Protein AF-A0A2C6WCS0-F1 (afdb_monomer_lite)

Organism: NCBI:txid1955013

Foldseek 3Di:
DVVVVLLVVLVVLLVVLVVVLVVLVVVLVVCVVVVPPDDRDSPSSVVSVVSNVVSVVVNVVVVVVD

Secondary structure (DSSP, 8-state):
-HHHHHHHHHHHHHHHHHHHHHHHHHHHHHHHHTT-SSPP-THHHHHHHHHHHHHHHHHHHHHHH-

pLDDT: mean 82.56, std 6.71, range [54.47, 90.38]

Sequence (66 aa):
MFLDILGYVFGIGFVVFGISALVLWLTEIYKIISKSDKKVSYKNSFYFTILAIVCVLPLIIMANVL

Structure (mmCIF, N/CA/C/O backbone):
data_AF-A0A2C6WCS0-F1
#
_entry.id   AF-A0A2C6WCS0-F1
#
loop_
_atom_site.group_PDB
_atom_site.id
_atom_site.type_symbol
_atom_site.label_atom_id
_atom_site.label_alt_id
_atom_site.label_comp_id
_atom_site.label_asym_id
_atom_site.label_entity_id
_atom_site.label_seq_id
_atom_site.pdbx_PDB_ins_code
_atom_site.Cartn_x
_atom_site.Cartn_y
_atom_site.Cartn_z
_atom_site.occupancy
_atom_site.B_iso_or_equiv
_atom_site.auth_seq_id
_atom_site.auth_comp_id
_atom_site.auth_asym_id
_atom_site.auth_atom_id
_atom_site.pdbx_PDB_model_num
ATOM 1 N N . MET A 1 1 ? 9.072 -6.063 -22.679 1.00 72.56 1 MET A N 1
ATOM 2 C CA . MET A 1 1 ? 8.393 -7.340 -22.353 1.00 72.56 1 MET A CA 1
ATOM 3 C C . MET A 1 1 ? 8.439 -7.676 -20.860 1.00 72.56 1 MET A C 1
ATOM 5 O O . MET A 1 1 ? 7.385 -7.732 -20.250 1.00 72.56 1 MET A O 1
ATOM 9 N N . PHE A 1 2 ? 9.613 -7.853 -20.230 1.00 79.81 2 PHE A N 1
ATOM 10 C CA . PHE A 1 2 ? 9.685 -8.061 -18.767 1.00 79.81 2 PHE A CA 1
ATOM 11 C C . PHE A 1 2 ? 9.255 -6.817 -17.967 1.00 79.81 2 PHE A C 1
ATOM 13 O O . PHE A 1 2 ? 8.472 -6.934 -17.029 1.00 79.81 2 PHE A O 1
ATOM 20 N N . LEU A 1 3 ? 9.700 -5.622 -18.386 1.00 78.31 3 LEU A N 1
ATOM 21 C CA . LEU A 1 3 ? 9.268 -4.353 -17.787 1.00 78.31 3 LEU A CA 1
ATOM 22 C C . LEU A 1 3 ? 7.756 -4.122 -17.918 1.00 78.31 3 LEU A C 1
ATOM 24 O O . LEU A 1 3 ? 7.144 -3.646 -16.973 1.00 78.31 3 LEU A O 1
ATOM 28 N N . ASP A 1 4 ? 7.149 -4.501 -19.047 1.00 82.25 4 ASP A N 1
ATOM 29 C CA . ASP A 1 4 ? 5.700 -4.365 -19.257 1.00 82.25 4 ASP A CA 1
ATOM 30 C C . ASP A 1 4 ? 4.902 -5.238 -18.286 1.00 82.25 4 ASP A C 1
ATOM 32 O O . ASP A 1 4 ? 3.916 -4.791 -17.707 1.00 82.25 4 ASP A O 1
ATOM 36 N N . ILE A 1 5 ? 5.355 -6.476 -18.059 1.00 86.81 5 ILE A N 1
ATOM 37 C CA . ILE A 1 5 ? 4.730 -7.393 -17.098 1.00 86.81 5 ILE A CA 1
ATOM 38 C C . ILE A 1 5 ? 4.888 -6.853 -15.673 1.00 86.81 5 ILE A C 1
ATOM 40 O O . ILE A 1 5 ? 3.915 -6.837 -14.919 1.00 86.81 5 ILE A O 1
ATOM 44 N N . LEU A 1 6 ? 6.082 -6.368 -15.307 1.00 85.56 6 LEU A N 1
ATOM 45 C CA . LEU A 1 6 ? 6.303 -5.734 -14.004 1.00 85.56 6 LEU A CA 1
ATOM 46 C C . LEU A 1 6 ? 5.392 -4.517 -13.822 1.00 85.56 6 LEU A C 1
ATOM 48 O O . LEU A 1 6 ? 4.708 -4.412 -12.806 1.00 85.56 6 LEU A O 1
ATOM 52 N N . GLY A 1 7 ? 5.351 -3.628 -14.814 1.00 84.94 7 GLY A N 1
ATOM 53 C CA . GLY A 1 7 ? 4.521 -2.429 -14.799 1.00 84.94 7 GLY A CA 1
ATOM 54 C C . GLY A 1 7 ? 3.035 -2.758 -14.669 1.00 84.94 7 GLY A C 1
ATOM 55 O O . GLY A 1 7 ? 2.328 -2.125 -13.889 1.00 84.94 7 GLY A O 1
ATOM 56 N N . TYR A 1 8 ? 2.565 -3.804 -15.345 1.00 87.12 8 TYR A N 1
ATOM 57 C CA . TYR A 1 8 ? 1.180 -4.256 -15.240 1.00 87.12 8 TYR A CA 1
ATOM 58 C C . TYR A 1 8 ? 0.840 -4.792 -13.841 1.00 87.12 8 TYR A C 1
ATOM 60 O O . TYR A 1 8 ? -0.166 -4.393 -13.250 1.00 87.12 8 TYR A O 1
ATOM 68 N N . VAL A 1 9 ? 1.696 -5.647 -13.271 1.00 88.44 9 VAL A N 1
ATOM 69 C CA . VAL A 1 9 ? 1.492 -6.218 -11.927 1.00 88.44 9 VAL A CA 1
ATOM 70 C C . VAL A 1 9 ? 1.535 -5.129 -10.854 1.00 88.44 9 VAL A C 1
ATOM 72 O O . VAL A 1 9 ? 0.653 -5.076 -9.994 1.00 88.44 9 VAL A O 1
ATOM 75 N N . PHE A 1 10 ? 2.514 -4.225 -10.920 1.00 87.38 10 PHE A N 1
ATOM 76 C CA . PHE A 1 10 ? 2.597 -3.094 -9.999 1.00 87.38 10 PHE A CA 1
ATOM 77 C C . PHE A 1 10 ? 1.444 -2.106 -10.188 1.00 87.38 10 PHE A C 1
ATOM 79 O O . PHE A 1 10 ? 0.949 -1.566 -9.199 1.00 87.38 10 PHE A O 1
ATOM 86 N N . GLY A 1 11 ? 0.974 -1.904 -11.422 1.00 86.25 11 GLY A N 1
ATOM 87 C CA . GLY A 1 11 ? -0.162 -1.038 -11.730 1.00 86.25 11 GLY A CA 1
ATOM 88 C C . GLY A 1 11 ? -1.460 -1.553 -11.112 1.00 86.25 11 GLY A C 1
ATOM 89 O O . GLY A 1 11 ? -2.138 -0.816 -10.397 1.00 86.25 11 GLY A O 1
ATOM 90 N N . ILE A 1 12 ? -1.773 -2.839 -11.305 1.00 90.00 12 ILE A N 1
ATOM 91 C CA . ILE A 1 12 ? -2.938 -3.470 -10.666 1.00 90.00 12 ILE A CA 1
ATOM 92 C C . ILE A 1 12 ? -2.789 -3.454 -9.145 1.00 90.00 12 ILE A C 1
ATOM 94 O O . ILE A 1 12 ? -3.739 -3.103 -8.445 1.00 90.00 12 ILE A O 1
ATOM 98 N N . GLY A 1 13 ? -1.600 -3.788 -8.633 1.00 87.31 13 GLY A N 1
ATOM 99 C CA . GLY A 1 13 ? -1.304 -3.732 -7.203 1.00 87.31 13 GLY A CA 1
ATOM 100 C C . GLY A 1 13 ? -1.602 -2.351 -6.622 1.00 87.31 13 GLY A C 1
ATOM 101 O O . GLY A 1 13 ? -2.357 -2.242 -5.659 1.00 87.31 13 GLY A O 1
ATOM 102 N N . PHE A 1 14 ? -1.102 -1.287 -7.251 1.00 88.50 14 PHE A N 1
ATOM 103 C CA . PHE A 1 14 ? -1.358 0.088 -6.827 1.00 88.50 14 PHE A CA 1
ATOM 104 C C . PHE A 1 14 ? -2.853 0.430 -6.805 1.00 88.50 14 PHE A C 1
ATOM 106 O O . PHE A 1 14 ? -3.332 0.980 -5.814 1.00 88.50 14 PHE A O 1
ATOM 113 N N . VAL A 1 15 ? -3.605 0.069 -7.849 1.00 89.19 15 VAL 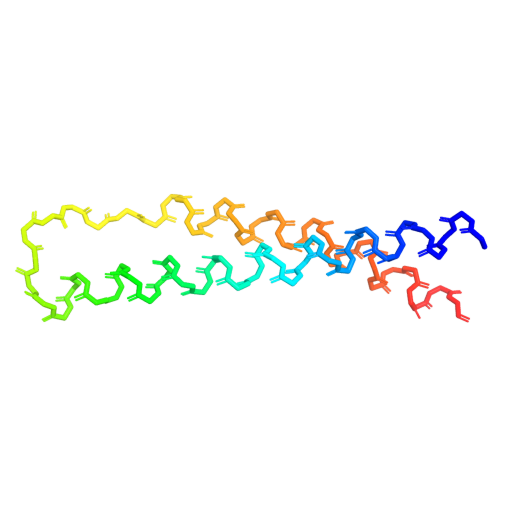A N 1
ATOM 114 C CA . VAL A 1 15 ? -5.052 0.337 -7.919 1.00 89.19 15 VAL A CA 1
ATOM 115 C C . VAL A 1 15 ? -5.802 -0.403 -6.807 1.00 89.19 15 VAL A C 1
ATOM 117 O O . VAL A 1 15 ? -6.585 0.206 -6.078 1.00 89.19 15 VAL A O 1
ATOM 120 N N . VAL A 1 16 ? -5.539 -1.699 -6.623 1.00 90.12 16 VAL A N 1
ATOM 121 C CA . VAL A 1 16 ? -6.224 -2.520 -5.612 1.00 90.12 16 VAL A CA 1
ATOM 122 C C . VAL A 1 16 ? -5.864 -2.071 -4.193 1.00 90.12 16 VAL A C 1
ATOM 124 O O . VAL A 1 16 ? -6.757 -1.899 -3.356 1.00 90.12 16 VAL A O 1
ATOM 127 N N . PHE A 1 17 ? -4.578 -1.840 -3.909 1.00 88.12 17 PHE A N 1
ATOM 128 C CA . PHE A 1 17 ? -4.129 -1.382 -2.592 1.00 88.12 17 PHE A CA 1
ATOM 129 C C . PHE A 1 17 ? -4.581 0.054 -2.299 1.00 88.12 17 PHE A C 1
ATOM 131 O O . PHE A 1 17 ? -5.001 0.334 -1.176 1.00 88.12 17 PHE A O 1
ATOM 138 N N . GLY A 1 18 ? -4.584 0.937 -3.300 1.00 85.94 18 GLY A N 1
ATOM 139 C CA . GLY A 1 18 ? -5.046 2.320 -3.177 1.00 85.94 18 GLY A CA 1
ATOM 140 C C . GLY A 1 18 ? -6.545 2.423 -2.890 1.00 85.94 18 GLY A C 1
ATOM 141 O O . GLY A 1 18 ? -6.945 3.101 -1.941 1.00 85.94 18 GLY A O 1
ATOM 142 N N . ILE A 1 19 ? -7.382 1.694 -3.639 1.00 88.75 19 ILE A N 1
ATOM 143 C CA . ILE A 1 19 ? -8.834 1.657 -3.392 1.00 88.75 19 ILE A CA 1
ATOM 144 C C . ILE A 1 19 ? -9.125 1.045 -2.015 1.00 88.75 19 ILE A C 1
ATOM 146 O O . ILE A 1 19 ? -9.927 1.588 -1.257 1.00 88.75 19 ILE A O 1
ATOM 150 N N . SER A 1 20 ? -8.438 -0.040 -1.644 1.00 86.44 20 SER A N 1
ATOM 151 C CA . SER A 1 20 ? -8.615 -0.681 -0.331 1.00 86.44 20 SER A CA 1
ATOM 152 C C . SER A 1 20 ? -8.235 0.249 0.827 1.00 86.44 20 SER A C 1
ATOM 154 O O . SER A 1 20 ? -8.949 0.308 1.831 1.00 86.44 20 SER A O 1
ATOM 156 N N . ALA A 1 21 ? -7.147 1.014 0.684 1.00 85.69 21 ALA A N 1
ATOM 157 C CA . ALA A 1 21 ? -6.733 2.011 1.668 1.00 85.69 21 ALA A CA 1
ATOM 158 C C . ALA A 1 21 ? -7.800 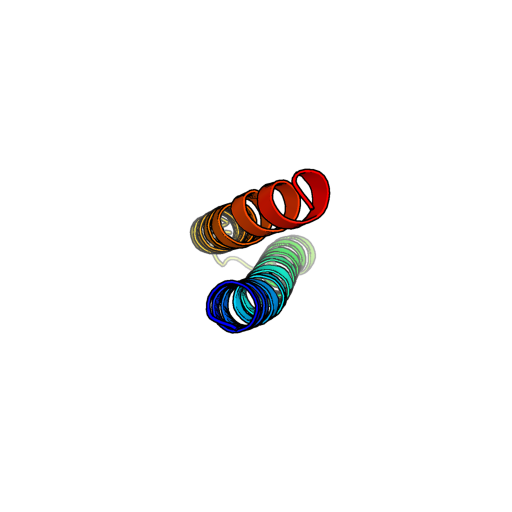3.100 1.854 1.00 85.69 21 ALA A C 1
ATOM 160 O O . ALA A 1 21 ? -8.139 3.422 2.998 1.00 85.69 21 ALA A O 1
ATOM 161 N N . LEU A 1 22 ? -8.363 3.610 0.749 1.00 86.56 22 LEU A N 1
ATOM 162 C CA . LEU A 1 22 ? -9.439 4.607 0.757 1.00 86.56 22 LEU A CA 1
ATOM 163 C C . LEU A 1 22 ? -10.715 4.078 1.416 1.00 86.56 22 LEU A C 1
ATOM 165 O O . LEU A 1 22 ? -11.286 4.755 2.267 1.00 86.56 22 LEU A O 1
ATOM 169 N N . VAL A 1 23 ? -11.149 2.864 1.069 1.00 87.06 23 VAL A N 1
ATOM 170 C CA . VAL A 1 23 ? -12.356 2.251 1.648 1.00 87.06 23 VAL A CA 1
ATOM 171 C C . VAL A 1 23 ? -12.193 2.028 3.152 1.00 87.06 23 VAL A C 1
ATOM 173 O O . VAL A 1 23 ? -13.097 2.351 3.926 1.00 87.06 23 VAL A O 1
ATOM 176 N N . LEU A 1 24 ? -11.035 1.530 3.597 1.00 86.50 24 LEU A N 1
ATOM 177 C CA . LEU A 1 24 ? -10.747 1.369 5.025 1.00 86.50 24 LEU A CA 1
ATOM 178 C C . LEU A 1 24 ? -10.738 2.717 5.750 1.00 86.50 24 LEU A C 1
ATOM 180 O O . LEU A 1 24 ? -11.318 2.828 6.828 1.00 86.50 24 LEU A O 1
ATOM 184 N N . TRP A 1 25 ? -10.145 3.749 5.152 1.00 83.44 25 TRP A N 1
ATOM 185 C CA . TRP A 1 25 ? -10.145 5.092 5.728 1.00 83.44 25 TRP A CA 1
ATOM 186 C C . TRP A 1 25 ? -11.568 5.656 5.844 1.00 83.44 25 TRP A C 1
ATOM 188 O O . TRP A 1 25 ? -11.965 6.100 6.922 1.00 83.44 25 TRP A O 1
ATOM 198 N N . LEU A 1 26 ? -12.378 5.552 4.788 1.00 85.19 26 LEU A N 1
ATOM 199 C CA . LEU A 1 26 ? -13.790 5.949 4.803 1.00 85.19 26 LEU A CA 1
ATOM 200 C C . LEU A 1 26 ? -14.584 5.202 5.880 1.00 85.19 26 LEU A C 1
ATOM 202 O O . LEU A 1 26 ? -15.407 5.804 6.563 1.00 85.19 26 LEU A O 1
ATOM 206 N N . THR A 1 27 ? -14.306 3.913 6.074 1.00 84.94 27 THR A N 1
ATOM 207 C CA . THR A 1 27 ? -14.960 3.095 7.105 1.00 84.94 27 THR A CA 1
ATOM 208 C C . THR A 1 27 ? -14.612 3.583 8.513 1.00 84.94 27 THR A C 1
ATOM 210 O O . THR A 1 27 ? -15.485 3.667 9.376 1.00 84.94 27 THR A O 1
ATOM 213 N N . GLU A 1 28 ? -13.350 3.935 8.760 1.00 82.88 28 GLU A N 1
ATOM 214 C CA . GLU A 1 28 ? -12.918 4.490 10.047 1.00 82.88 28 GLU A CA 1
ATOM 215 C C . GLU A 1 28 ? -13.497 5.898 10.288 1.00 82.88 28 GLU A C 1
ATOM 217 O O . GLU A 1 28 ? -13.985 6.171 11.385 1.00 82.88 28 GLU A O 1
ATOM 222 N N . ILE A 1 29 ? -13.558 6.757 9.262 1.00 84.44 29 ILE A N 1
ATOM 223 C CA . ILE A 1 29 ? -14.242 8.064 9.336 1.00 84.44 29 ILE A CA 1
ATOM 224 C C . ILE A 1 29 ? -15.732 7.870 9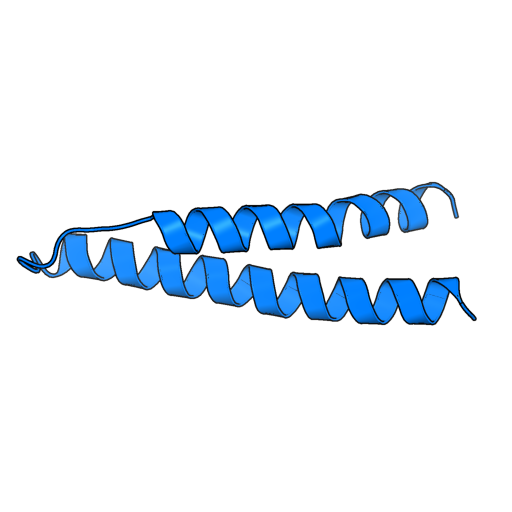.639 1.00 84.44 29 ILE A C 1
ATOM 226 O O . ILE A 1 29 ? -16.292 8.558 10.494 1.00 84.44 29 ILE A O 1
ATOM 230 N N . TYR A 1 30 ? -16.376 6.898 8.991 1.00 84.25 30 TYR A N 1
ATOM 231 C CA . TYR A 1 30 ? -17.781 6.590 9.225 1.00 84.25 30 TYR A CA 1
ATOM 232 C C . TYR A 1 30 ? -18.034 6.134 10.666 1.00 84.25 30 TYR A C 1
ATOM 234 O O . TYR A 1 30 ? -19.012 6.565 11.269 1.00 84.25 30 TYR A O 1
ATOM 242 N N . LYS A 1 31 ? -17.141 5.333 11.269 1.00 82.62 31 LYS A N 1
ATOM 243 C CA . LYS A 1 31 ? -17.245 4.960 12.694 1.00 82.62 31 LYS A CA 1
ATOM 244 C C . LYS A 1 31 ? -17.196 6.177 13.621 1.00 82.62 31 LYS A C 1
ATOM 246 O O . LYS A 1 31 ? -17.952 6.210 14.592 1.00 82.62 31 LYS A O 1
ATOM 251 N N . ILE A 1 32 ? -16.354 7.166 13.307 1.00 81.75 32 ILE A N 1
ATOM 252 C CA . ILE A 1 32 ? -16.255 8.426 14.061 1.00 81.75 32 ILE A CA 1
ATOM 253 C C . ILE A 1 32 ? -17.569 9.212 13.958 1.00 81.75 32 ILE A C 1
ATOM 255 O O . ILE A 1 32 ? -18.116 9.630 14.978 1.00 81.75 32 ILE A O 1
ATOM 259 N N . ILE A 1 33 ? -18.106 9.372 12.744 1.00 83.50 33 ILE A N 1
ATOM 260 C CA . ILE A 1 33 ? -19.356 10.114 12.499 1.00 83.50 33 ILE A CA 1
ATOM 261 C C . ILE A 1 33 ? -20.557 9.394 13.122 1.00 83.50 33 ILE A C 1
ATOM 263 O O . ILE A 1 33 ? -21.398 10.018 13.764 1.00 83.50 33 ILE A O 1
ATOM 267 N N . SER A 1 34 ? -20.612 8.070 12.988 1.00 84.56 34 SER A N 1
ATOM 268 C CA . SER A 1 34 ? -21.675 7.223 13.532 1.00 84.56 34 SER A CA 1
ATOM 269 C C . SER A 1 34 ? -21.634 7.112 15.064 1.00 84.56 34 SER A C 1
ATOM 271 O O . SER A 1 34 ? -22.462 6.386 15.616 1.00 84.56 34 SER A O 1
ATOM 273 N N . LYS A 1 35 ? -20.681 7.769 15.755 1.00 74.06 35 LYS A N 1
ATOM 274 C CA . LYS A 1 35 ? -20.412 7.596 17.197 1.00 74.06 35 LYS A CA 1
ATOM 275 C C . LYS A 1 35 ? -20.391 6.117 17.598 1.00 74.06 35 LYS A C 1
ATOM 277 O O . LYS A 1 35 ? -20.960 5.720 18.610 1.00 74.06 35 LYS A O 1
ATOM 282 N N . SER A 1 36 ? -19.784 5.281 16.760 1.00 69.94 36 SER A N 1
ATOM 283 C CA . SER A 1 36 ? -19.696 3.856 17.048 1.00 69.94 36 SER A CA 1
ATOM 284 C C . SER A 1 36 ? -18.733 3.644 18.217 1.00 69.94 36 SER A C 1
ATOM 286 O O . SER A 1 36 ? -17.585 4.070 18.142 1.00 69.94 36 SER A O 1
ATOM 288 N N . ASP A 1 37 ? -19.159 2.922 19.256 1.00 69.44 37 ASP A N 1
ATOM 289 C CA . ASP A 1 37 ? -18.314 2.498 20.392 1.00 69.44 37 ASP A CA 1
ATOM 290 C C . ASP A 1 37 ? -17.134 1.589 19.979 1.00 69.44 37 ASP A C 1
ATOM 292 O O . ASP A 1 37 ? -16.268 1.232 20.781 1.00 69.44 37 ASP A O 1
ATOM 296 N N . LYS A 1 38 ? -17.071 1.184 18.704 1.00 73.81 38 LYS A N 1
ATOM 297 C CA . LYS A 1 38 ? -15.963 0.393 18.172 1.00 73.81 38 LYS A CA 1
ATOM 298 C C . LYS A 1 38 ? -14.705 1.248 18.055 1.00 73.81 38 LYS A C 1
ATOM 300 O O . LYS A 1 38 ? -14.663 2.230 17.320 1.00 73.81 38 LYS A O 1
ATOM 305 N N . LYS A 1 39 ? -13.641 0.787 18.715 1.00 73.12 39 LYS A N 1
ATOM 306 C CA . LYS A 1 39 ? -12.303 1.387 18.683 1.00 73.12 39 LYS A CA 1
ATOM 307 C C . LYS A 1 39 ? -11.833 1.601 17.237 1.00 73.12 39 LYS A C 1
ATOM 309 O O . LYS A 1 39 ? -11.710 0.642 16.472 1.00 73.12 39 LYS A O 1
ATOM 314 N N . VAL A 1 40 ? -11.577 2.858 16.887 1.00 71.25 40 VAL A N 1
ATOM 315 C CA . VAL A 1 40 ? -11.064 3.263 15.574 1.00 71.25 40 VAL A CA 1
ATOM 316 C C . VAL A 1 40 ? -9.627 2.752 15.433 1.00 71.25 40 VAL A C 1
ATOM 318 O O . VAL A 1 40 ? -8.807 2.944 16.335 1.00 71.25 40 VAL A O 1
ATOM 321 N N . SER A 1 41 ? -9.314 2.063 14.338 1.00 73.19 41 SER A N 1
ATOM 322 C CA . SER A 1 41 ? -7.989 1.485 14.094 1.00 73.19 41 SER A CA 1
ATOM 323 C C . SER A 1 41 ? -7.546 1.709 12.654 1.00 73.19 41 SER A C 1
ATOM 325 O O . SER A 1 41 ? -7.901 0.973 11.737 1.00 73.19 41 SER A O 1
ATOM 327 N N . TYR A 1 42 ? -6.664 2.690 12.477 1.00 74.12 42 TYR A N 1
ATOM 328 C CA . TYR A 1 42 ? -6.060 3.021 11.186 1.00 74.12 42 TYR A CA 1
ATOM 329 C C . TYR A 1 42 ? -4.893 2.108 10.787 1.00 74.12 42 TYR A C 1
ATOM 331 O O . TYR A 1 42 ? -4.316 2.293 9.718 1.00 74.12 42 TYR A O 1
ATOM 339 N N . LYS A 1 43 ? -4.537 1.107 11.607 1.00 75.94 43 LYS A N 1
ATOM 340 C CA . LYS A 1 43 ? -3.364 0.249 11.359 1.00 75.94 43 LYS A CA 1
ATOM 341 C C . LYS A 1 43 ? -3.417 -0.438 9.993 1.00 75.94 43 LYS A C 1
ATOM 343 O O . LYS A 1 43 ? -2.422 -0.433 9.276 1.00 75.94 43 LYS A O 1
ATOM 348 N N . ASN A 1 44 ? -4.579 -0.969 9.610 1.00 75.88 44 ASN A N 1
ATOM 349 C CA . ASN A 1 44 ? -4.732 -1.629 8.314 1.00 75.88 44 ASN A CA 1
ATOM 350 C C . ASN A 1 44 ? -4.664 -0.618 7.163 1.00 75.88 44 ASN A C 1
ATOM 352 O O . ASN A 1 44 ? -3.936 -0.853 6.207 1.00 75.88 44 ASN A O 1
ATOM 356 N N . SER A 1 45 ? -5.348 0.527 7.267 1.00 81.38 45 SER A N 1
ATOM 357 C CA . SER A 1 45 ? -5.293 1.578 6.236 1.00 81.38 45 SER A CA 1
ATOM 358 C C . SER A 1 45 ? -3.861 2.088 6.013 1.00 81.38 45 SER A C 1
ATOM 360 O O . SER A 1 45 ? -3.435 2.252 4.870 1.00 81.38 45 SER A O 1
ATOM 362 N N . PHE A 1 46 ? -3.075 2.229 7.084 1.00 83.75 46 PHE A N 1
ATOM 363 C CA . PHE A 1 46 ? -1.664 2.609 6.999 1.00 83.75 46 PHE A CA 1
ATOM 364 C C . PHE A 1 46 ? -0.819 1.545 6.282 1.00 83.75 46 PHE A C 1
ATOM 366 O O . PHE A 1 46 ? -0.018 1.877 5.412 1.00 83.75 46 PHE A O 1
ATOM 373 N N . TYR A 1 47 ? -1.043 0.262 6.577 1.00 84.69 47 TYR A N 1
ATOM 374 C CA . TYR A 1 47 ? -0.337 -0.843 5.922 1.00 84.69 47 TYR A CA 1
ATOM 375 C C . TYR A 1 47 ? -0.643 -0.915 4.418 1.00 84.69 47 TYR A C 1
ATOM 377 O O . TYR A 1 47 ? 0.268 -1.022 3.599 1.00 84.69 47 TYR A O 1
ATOM 385 N N . PHE A 1 48 ? -1.920 -0.776 4.049 1.00 85.31 48 PHE A N 1
ATOM 386 C CA . PHE A 1 48 ? -2.355 -0.716 2.651 1.00 85.31 48 PHE A CA 1
ATOM 387 C C . PHE A 1 48 ? -1.785 0.506 1.921 1.00 85.31 48 PHE A C 1
ATOM 389 O O . PHE A 1 48 ? -1.350 0.387 0.779 1.00 85.31 48 PHE A O 1
ATOM 396 N N . THR A 1 49 ? -1.714 1.656 2.594 1.00 85.25 49 THR A N 1
ATOM 397 C CA . THR A 1 49 ? -1.082 2.867 2.049 1.00 85.25 49 THR A CA 1
ATOM 398 C C . THR A 1 49 ? 0.408 2.650 1.777 1.00 85.25 49 THR A C 1
ATOM 400 O O . THR A 1 49 ? 0.889 3.011 0.706 1.00 85.25 49 THR A O 1
ATOM 403 N N . ILE A 1 50 ? 1.140 2.010 2.695 1.00 89.31 50 ILE A N 1
ATOM 404 C CA . ILE A 1 50 ? 2.561 1.687 2.490 1.00 89.31 50 ILE A CA 1
ATOM 405 C C . ILE A 1 50 ? 2.742 0.735 1.303 1.00 89.31 50 ILE A C 1
ATOM 407 O O . ILE A 1 50 ? 3.600 0.974 0.457 1.00 89.31 50 ILE A O 1
ATOM 411 N N . LEU A 1 51 ? 1.925 -0.316 1.207 1.00 86.75 51 LEU A N 1
ATOM 412 C CA . LEU A 1 51 ? 1.952 -1.250 0.075 1.00 86.75 51 LEU A CA 1
ATOM 413 C C . LEU A 1 51 ? 1.670 -0.547 -1.258 1.00 86.75 51 LEU A C 1
ATOM 415 O O . LEU A 1 51 ? 2.374 -0.793 -2.235 1.00 86.75 51 LEU A O 1
ATOM 419 N N . ALA A 1 52 ? 0.709 0.379 -1.290 1.00 87.00 52 ALA A N 1
ATOM 420 C CA . ALA A 1 52 ? 0.439 1.187 -2.475 1.00 87.00 52 ALA A CA 1
ATOM 421 C C . ALA A 1 52 ? 1.652 2.055 -2.860 1.00 87.00 52 ALA A C 1
ATOM 423 O O . ALA A 1 52 ? 2.027 2.104 -4.030 1.00 87.00 52 ALA A O 1
ATOM 424 N N . ILE A 1 53 ? 2.320 2.679 -1.884 1.00 88.25 53 ILE A N 1
ATOM 425 C CA . ILE A 1 53 ? 3.540 3.466 -2.117 1.00 88.25 53 ILE A CA 1
ATOM 426 C C . ILE A 1 53 ? 4.665 2.587 -2.686 1.00 88.25 53 ILE A C 1
ATOM 428 O O . ILE A 1 53 ? 5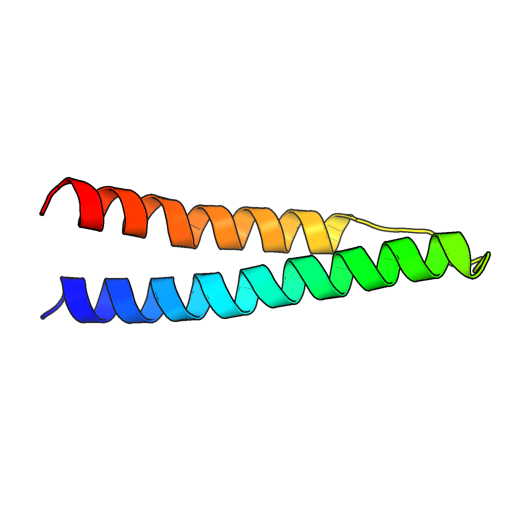.324 2.984 -3.646 1.00 88.25 53 ILE A O 1
ATOM 432 N N . VAL A 1 54 ? 4.849 1.375 -2.153 1.00 90.38 54 VAL A N 1
ATOM 433 C CA . VAL A 1 54 ? 5.834 0.406 -2.663 1.00 90.38 54 VAL A CA 1
ATOM 434 C C . VAL A 1 54 ? 5.515 -0.030 -4.095 1.00 90.38 54 VAL A C 1
ATOM 436 O O . VAL A 1 54 ? 6.442 -0.276 -4.860 1.00 90.38 54 VAL A O 1
ATOM 439 N N . CYS A 1 55 ? 4.241 -0.086 -4.494 1.00 86.19 55 CYS A N 1
ATOM 440 C CA . CYS A 1 55 ? 3.874 -0.355 -5.886 1.00 86.19 55 CYS A CA 1
ATOM 441 C C . CYS A 1 55 ? 4.102 0.849 -6.815 1.00 86.19 55 CYS A C 1
ATOM 443 O O . CYS A 1 55 ? 4.510 0.658 -7.959 1.00 86.19 55 CYS A O 1
ATOM 445 N N . VAL A 1 56 ? 3.866 2.081 -6.348 1.00 86.75 56 VAL A N 1
ATOM 446 C CA . VAL A 1 56 ? 3.934 3.285 -7.198 1.00 86.75 56 VAL A CA 1
ATOM 447 C C . VAL A 1 56 ? 5.355 3.818 -7.395 1.00 86.75 56 VAL A C 1
ATOM 449 O O . VAL A 1 56 ? 5.681 4.300 -8.475 1.00 86.75 56 VAL A O 1
ATOM 452 N N . LEU A 1 57 ? 6.223 3.706 -6.385 1.00 88.44 57 LEU A N 1
ATOM 453 C CA . LEU A 1 57 ? 7.628 4.132 -6.450 1.00 88.44 57 LEU A CA 1
ATOM 454 C C . LEU A 1 57 ? 8.387 3.542 -7.653 1.00 88.44 57 LEU A C 1
ATOM 456 O O . LEU A 1 57 ? 8.928 4.315 -8.444 1.00 88.44 57 LEU A O 1
ATOM 460 N N . PRO A 1 58 ? 8.421 2.209 -7.847 1.00 84.81 58 PRO A N 1
ATOM 461 C CA . PRO A 1 58 ? 9.106 1.609 -8.985 1.00 84.81 58 PRO A CA 1
ATOM 462 C C . PRO A 1 58 ? 8.426 1.939 -10.321 1.00 84.81 58 PRO A C 1
ATOM 464 O O . PRO A 1 58 ? 9.127 2.070 -11.320 1.00 84.81 58 PRO A O 1
ATOM 467 N N . LEU A 1 59 ? 7.099 2.133 -10.350 1.00 83.25 59 LEU A N 1
ATOM 468 C CA . LEU A 1 59 ? 6.381 2.581 -11.551 1.00 83.25 59 LEU A CA 1
ATOM 469 C C . LEU A 1 59 ? 6.805 3.988 -11.984 1.00 83.25 59 LEU A C 1
ATOM 471 O O . LEU A 1 59 ? 7.085 4.196 -13.159 1.00 83.25 59 LEU A O 1
ATOM 475 N N . ILE A 1 60 ? 6.888 4.936 -11.045 1.00 85.06 60 ILE A N 1
ATOM 476 C CA . ILE A 1 60 ? 7.326 6.314 -11.321 1.00 85.06 60 ILE A CA 1
ATOM 477 C C . ILE A 1 60 ? 8.775 6.323 -11.812 1.00 85.06 60 ILE A C 1
ATOM 479 O O . ILE A 1 60 ? 9.092 7.017 -12.774 1.00 85.06 60 ILE A O 1
ATOM 483 N N . ILE A 1 61 ? 9.648 5.529 -11.185 1.00 85.12 61 ILE A N 1
ATOM 484 C CA . ILE A 1 61 ? 11.050 5.413 -11.603 1.00 85.12 61 ILE A CA 1
ATOM 485 C C . ILE A 1 61 ? 11.136 4.849 -13.025 1.00 85.12 61 ILE A C 1
ATOM 487 O O . ILE A 1 61 ? 11.820 5.433 -13.858 1.00 85.12 61 ILE A O 1
ATOM 491 N N . MET A 1 62 ? 10.419 3.763 -13.333 1.00 81.62 62 MET A N 1
ATOM 492 C CA . MET A 1 62 ? 10.399 3.203 -14.690 1.00 81.62 62 MET A CA 1
ATOM 493 C C . MET A 1 62 ? 9.832 4.187 -15.720 1.00 81.62 62 MET A C 1
ATOM 495 O O . MET A 1 62 ? 10.372 4.275 -16.816 1.00 81.62 62 MET A O 1
ATOM 499 N N . ALA A 1 63 ? 8.789 4.943 -15.369 1.00 76.94 63 ALA A N 1
ATOM 500 C CA . ALA A 1 63 ? 8.165 5.922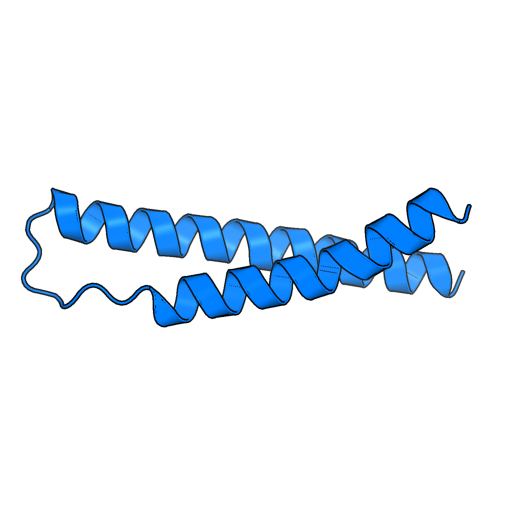 -16.259 1.00 76.94 63 ALA A CA 1
ATOM 501 C C . ALA A 1 63 ? 9.018 7.178 -16.501 1.00 76.94 63 ALA A C 1
ATOM 503 O O . ALA A 1 63 ? 8.821 7.845 -17.506 1.00 76.94 63 ALA A O 1
ATOM 504 N N . ASN A 1 64 ? 9.922 7.522 -15.579 1.00 80.00 64 ASN A N 1
ATOM 505 C CA . ASN A 1 64 ? 10.801 8.689 -15.697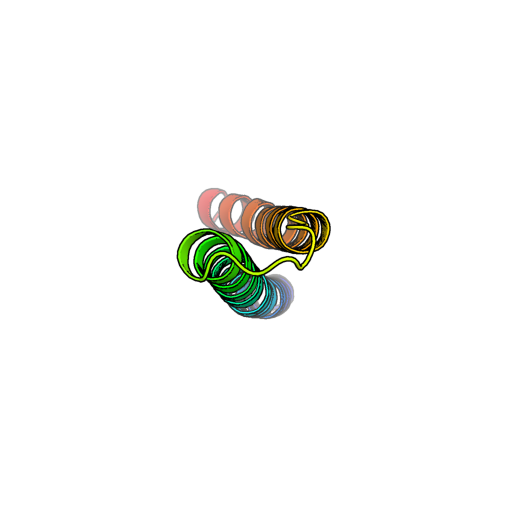 1.00 80.00 64 ASN A CA 1
ATOM 506 C C . ASN A 1 64 ? 12.183 8.356 -16.293 1.00 80.00 64 ASN A C 1
ATOM 508 O O . ASN A 1 64 ? 12.910 9.257 -16.699 1.00 80.00 64 ASN A O 1
ATOM 512 N N . VAL A 1 65 ? 12.590 7.084 -16.271 1.00 66.19 65 VAL A N 1
ATOM 513 C CA . VAL A 1 65 ? 13.855 6.613 -16.867 1.00 66.19 65 VAL A CA 1
ATOM 514 C C . VAL A 1 65 ? 13.699 6.294 -18.361 1.00 66.19 65 VAL A C 1
ATOM 516 O O . VAL A 1 65 ? 14.694 6.324 -19.085 1.00 66.19 65 VAL A O 1
ATOM 519 N N . LEU A 1 66 ? 12.478 5.978 -18.805 1.00 54.47 66 LEU A N 1
ATOM 520 C CA . LEU A 1 66 ? 12.120 5.771 -20.211 1.00 54.47 66 LEU A CA 1
ATOM 521 C C . LEU A 1 66 ? 11.787 7.104 -20.896 1.00 54.47 66 LEU A C 1
ATOM 523 O O . LEU A 1 66 ? 12.176 7.255 -22.075 1.00 54.47 66 LEU A O 1
#

Radius of gyration: 15.53 Å; chains: 1; bounding box: 36×18×43 Å